Protein AF-A0A2N7K1S6-F1 (afdb_monomer_lite)

Secondary structure (DSSP, 8-state):
-----HHHHHHHHHHHHH-TT--------SS------S-HHHHHHHHHHHHHHHHTHHHHTT--

pLDDT: mean 82.81, std 11.95, range [38.44, 91.81]

Structure (mmCIF, N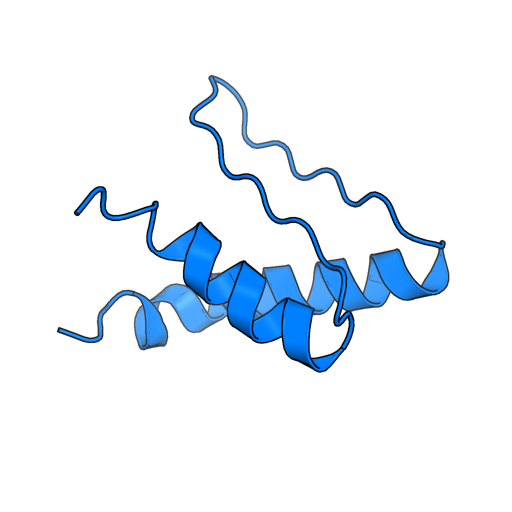/CA/C/O backbone):
data_AF-A0A2N7K1S6-F1
#
_entry.id   AF-A0A2N7K1S6-F1
#
loop_
_atom_site.group_PDB
_atom_site.id
_atom_site.type_symbol
_atom_site.label_atom_id
_atom_site.label_alt_id
_atom_site.label_comp_id
_atom_site.label_asym_id
_atom_site.label_entity_id
_atom_site.label_seq_id
_atom_site.pdbx_PDB_ins_code
_atom_site.Cartn_x
_atom_site.Cartn_y
_atom_site.Cartn_z
_atom_site.occupancy
_atom_site.B_iso_or_equiv
_atom_site.auth_seq_id
_atom_site.auth_comp_id
_atom_site.auth_asym_id
_atom_site.auth_atom_id
_atom_site.pdbx_PDB_model_num
ATOM 1 N N . MET A 1 1 ? -4.414 -11.582 -20.665 1.00 38.97 1 MET A N 1
ATOM 2 C CA . MET A 1 1 ? -5.007 -11.120 -19.392 1.00 38.97 1 MET A CA 1
ATOM 3 C C . MET A 1 1 ? -4.248 -9.861 -19.039 1.00 38.97 1 MET A C 1
ATOM 5 O O . MET A 1 1 ? -3.035 -9.896 -19.152 1.00 38.97 1 MET A O 1
ATOM 9 N N . ALA A 1 2 ? -4.920 -8.732 -18.814 1.00 38.44 2 ALA A N 1
ATOM 10 C CA . ALA A 1 2 ? -4.211 -7.486 -18.534 1.00 38.44 2 ALA A CA 1
ATOM 11 C C . ALA A 1 2 ? -3.545 -7.628 -17.163 1.00 38.44 2 ALA A C 1
ATOM 13 O O . ALA A 1 2 ? -4.247 -7.658 -16.156 1.00 38.44 2 ALA A O 1
ATOM 14 N N . GLU A 1 3 ? -2.226 -7.800 -17.150 1.00 44.53 3 GLU A N 1
ATOM 15 C CA . GLU A 1 3 ? -1.427 -7.773 -15.932 1.00 44.53 3 GLU A CA 1
ATOM 16 C C . GLU A 1 3 ? -1.599 -6.375 -15.337 1.00 44.53 3 GLU A C 1
ATOM 18 O O . GLU A 1 3 ? -1.167 -5.371 -15.911 1.00 44.53 3 GLU A O 1
ATOM 23 N N . GLY A 1 4 ? -2.358 -6.284 -14.243 1.00 56.31 4 GLY A N 1
ATOM 24 C CA . GLY A 1 4 ? -2.383 -5.071 -13.444 1.00 56.31 4 GLY A CA 1
ATOM 25 C C . GLY A 1 4 ? -0.962 -4.781 -12.957 1.00 56.31 4 GLY A C 1
ATOM 26 O O . GLY A 1 4 ? -0.147 -5.698 -12.863 1.00 56.31 4 GLY A O 1
ATOM 27 N N . PRO A 1 5 ? -0.615 -3.518 -12.666 1.00 67.88 5 PRO A N 1
ATOM 28 C CA . PRO A 1 5 ? 0.693 -3.233 -12.095 1.00 67.88 5 PRO A CA 1
ATOM 2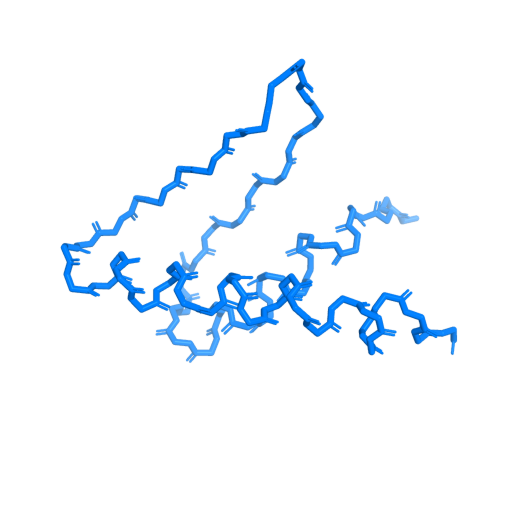9 C C . PRO A 1 5 ? 0.852 -4.064 -10.814 1.00 67.88 5 PRO A C 1
ATOM 31 O O . PRO A 1 5 ? -0.035 -4.006 -9.968 1.00 67.88 5 PRO A O 1
ATOM 34 N N . LEU A 1 6 ? 1.950 -4.820 -10.681 1.00 80.38 6 LEU A N 1
ATOM 35 C CA . LEU A 1 6 ? 2.201 -5.785 -9.588 1.00 80.38 6 LEU A CA 1
ATOM 36 C C . LEU A 1 6 ? 1.915 -5.198 -8.193 1.00 80.38 6 LEU A C 1
ATOM 38 O O . LEU A 1 6 ? 1.357 -5.852 -7.317 1.00 80.38 6 LEU A O 1
ATOM 42 N N . ILE A 1 7 ? 2.207 -3.907 -8.026 1.00 84.25 7 ILE A N 1
ATOM 43 C CA . ILE A 1 7 ? 1.916 -3.139 -6.813 1.00 84.25 7 ILE A CA 1
ATOM 44 C C . ILE A 1 7 ? 0.415 -3.070 -6.471 1.00 84.25 7 ILE A C 1
ATOM 46 O O . ILE A 1 7 ? 0.053 -3.038 -5.301 1.00 84.25 7 ILE A O 1
ATOM 50 N N . ASN A 1 8 ? -0.486 -3.042 -7.454 1.00 87.62 8 ASN A N 1
ATOM 51 C CA . ASN A 1 8 ? -1.927 -2.990 -7.215 1.00 87.62 8 ASN A CA 1
ATOM 52 C C . ASN A 1 8 ? -2.435 -4.290 -6.589 1.00 87.62 8 ASN A C 1
ATOM 54 O O . ASN A 1 8 ? -3.218 -4.224 -5.644 1.00 87.62 8 ASN A O 1
ATOM 58 N N . ASP A 1 9 ? -1.981 -5.440 -7.087 1.00 86.88 9 ASP A N 1
ATOM 59 C CA . ASP A 1 9 ? -2.351 -6.745 -6.539 1.00 86.88 9 ASP A CA 1
ATOM 60 C C . ASP A 1 9 ? -1.746 -6.964 -5.151 1.00 86.88 9 ASP A C 1
ATOM 62 O O . ASP A 1 9 ? -2.459 -7.396 -4.246 1.00 86.88 9 ASP A O 1
ATOM 66 N N . GLU A 1 10 ? -0.486 -6.581 -4.932 1.00 88.81 10 GLU A N 1
ATOM 67 C CA . GLU A 1 10 ? 0.151 -6.724 -3.618 1.00 88.81 10 GLU A CA 1
ATOM 68 C C . GLU A 1 10 ? -0.501 -5.821 -2.559 1.00 88.81 10 GLU A C 1
ATOM 70 O O . GLU A 1 10 ? -0.866 -6.278 -1.470 1.00 88.81 10 GLU A O 1
ATOM 75 N N . LEU A 1 11 ? -0.742 -4.547 -2.890 1.00 88.75 11 LEU A N 1
ATOM 76 C CA . LEU A 1 11 ? -1.460 -3.635 -1.998 1.00 88.75 11 LEU A CA 1
ATOM 77 C C . LEU A 1 11 ? -2.885 -4.121 -1.737 1.00 88.75 11 LEU A C 1
ATOM 79 O O . LEU A 1 11 ? -3.353 -4.054 -0.600 1.00 88.75 11 LEU A O 1
ATOM 83 N N . PHE A 1 12 ? -3.580 -4.624 -2.760 1.00 89.75 12 PHE A N 1
ATOM 84 C CA . PHE A 1 12 ? -4.919 -5.179 -2.596 1.00 89.75 12 PHE A CA 1
ATOM 85 C C . PHE A 1 12 ? -4.902 -6.406 -1.684 1.00 89.75 12 PHE A C 1
ATOM 87 O O . PHE A 1 12 ? -5.692 -6.462 -0.746 1.00 89.75 12 PHE A O 1
ATOM 94 N N . LYS A 1 13 ? -3.974 -7.343 -1.886 1.00 88.44 13 LYS A N 1
ATOM 95 C CA . LYS A 1 13 ? -3.812 -8.552 -1.071 1.00 88.44 13 LYS A CA 1
ATOM 96 C C . LYS A 1 13 ? -3.578 -8.212 0.399 1.00 88.44 13 LYS A C 1
ATOM 98 O O . LYS A 1 13 ? -4.310 -8.708 1.254 1.00 88.44 13 LYS A O 1
ATOM 103 N N . ARG A 1 14 ? -2.623 -7.326 0.699 1.00 89.75 14 ARG A N 1
ATOM 104 C CA . ARG A 1 14 ? -2.310 -6.911 2.079 1.00 89.75 14 ARG A CA 1
ATOM 105 C C . ARG A 1 14 ? -3.464 -6.148 2.726 1.00 89.75 14 ARG A C 1
ATOM 107 O O . ARG A 1 14 ? -3.846 -6.439 3.859 1.00 89.75 14 ARG A O 1
ATOM 114 N N . LEU A 1 15 ? -4.053 -5.188 2.013 1.00 89.44 15 LEU A N 1
ATOM 115 C CA . LEU A 1 15 ? -5.145 -4.383 2.557 1.00 89.44 15 LEU A CA 1
ATOM 116 C C . LEU A 1 15 ? -6.443 -5.184 2.692 1.00 89.44 15 LEU A C 1
ATOM 118 O O . LEU A 1 15 ? -7.189 -4.934 3.634 1.00 89.44 15 LEU A O 1
ATOM 122 N N . SER A 1 16 ? -6.703 -6.161 1.822 1.00 89.19 16 SER A N 1
ATOM 123 C CA . SER A 1 16 ? -7.918 -6.984 1.863 1.00 89.19 16 SER A CA 1
ATOM 124 C C . SER A 1 16 ? -7.995 -7.876 3.103 1.00 89.19 16 SER A C 1
ATOM 126 O O . SER A 1 16 ? -9.101 -8.249 3.492 1.00 89.19 16 SER A O 1
ATOM 128 N N . VAL A 1 17 ? -6.863 -8.200 3.741 1.00 88.25 17 VAL A N 1
ATOM 129 C CA . VAL A 1 17 ? -6.830 -8.960 5.007 1.00 88.25 17 VAL A CA 1
ATOM 130 C C . VAL A 1 17 ? -7.492 -8.175 6.140 1.00 88.25 17 VAL A C 1
ATOM 132 O O . VAL A 1 17 ? -8.215 -8.747 6.951 1.00 88.25 17 VAL A O 1
ATOM 135 N N . MET A 1 18 ? -7.271 -6.860 6.189 1.00 85.81 18 MET A N 1
ATOM 136 C CA . MET A 1 18 ? -7.875 -5.982 7.197 1.00 85.81 18 MET A CA 1
ATOM 137 C C . MET A 1 18 ? -9.185 -5.346 6.734 1.00 85.81 18 MET A C 1
ATOM 139 O O . MET A 1 18 ? -10.085 -5.109 7.537 1.00 85.81 18 MET A O 1
ATOM 143 N N . TYR A 1 19 ? -9.299 -5.067 5.440 1.00 86.06 19 TYR A N 1
ATOM 144 C CA . TYR A 1 19 ? -10.388 -4.308 4.846 1.00 86.06 19 TYR A CA 1
ATOM 145 C C . TYR A 1 19 ? -11.003 -5.112 3.694 1.00 86.06 19 TYR A C 1
ATOM 147 O O . TYR A 1 19 ? -10.620 -4.928 2.539 1.00 86.06 19 TYR A O 1
ATOM 155 N N . PRO A 1 20 ? -12.006 -5.967 3.958 1.00 82.75 20 PRO A N 1
ATOM 156 C CA . PRO A 1 20 ? -12.581 -6.857 2.943 1.00 82.75 20 PRO A CA 1
ATOM 157 C C . PRO A 1 20 ? -13.250 -6.127 1.763 1.00 82.75 20 PRO A C 1
ATOM 159 O O . PRO A 1 20 ? -13.474 -6.725 0.719 1.00 82.75 20 PRO A O 1
ATOM 162 N N . ASN A 1 21 ? -13.556 -4.832 1.908 1.00 86.19 21 ASN A N 1
ATOM 163 C CA . ASN A 1 21 ? -14.128 -3.977 0.859 1.00 86.19 21 ASN A CA 1
ATOM 164 C C . ASN A 1 21 ? -13.136 -2.922 0.334 1.00 86.19 21 ASN A C 1
ATOM 166 O O . ASN A 1 21 ? -13.553 -1.871 -0.165 1.00 86.19 21 ASN A O 1
ATOM 170 N N . VAL A 1 22 ? -11.828 -3.149 0.487 1.00 88.38 22 VAL A N 1
ATOM 171 C CA . VAL A 1 22 ? -10.815 -2.207 0.004 1.00 88.38 22 VAL A CA 1
ATOM 172 C C . VAL A 1 22 ? -10.890 -2.042 -1.513 1.00 88.38 22 VAL A C 1
ATOM 174 O O . VAL A 1 22 ? -11.114 -2.990 -2.261 1.00 88.38 22 VAL A O 1
ATOM 177 N N . LYS A 1 23 ? -10.682 -0.811 -1.981 1.00 87.94 23 LYS A N 1
ATOM 178 C CA . LYS A 1 23 ? -10.498 -0.507 -3.400 1.00 87.94 23 LYS A CA 1
ATOM 179 C C . LYS A 1 23 ? -9.136 0.132 -3.585 1.00 87.94 23 LYS A C 1
ATOM 181 O O . LYS A 1 23 ? -8.919 1.256 -3.139 1.00 87.94 23 LYS A O 1
ATOM 186 N N . VAL A 1 24 ? -8.241 -0.582 -4.257 1.00 87.81 24 VAL A N 1
ATOM 187 C CA . VAL A 1 24 ? -6.924 -0.070 -4.639 1.00 87.81 24 VAL A CA 1
ATOM 188 C C . VAL A 1 24 ? -6.986 0.372 -6.093 1.00 87.81 24 VAL A C 1
ATOM 190 O O . VAL A 1 24 ? -7.618 -0.272 -6.932 1.00 87.81 24 VAL A O 1
ATOM 193 N N . ARG A 1 25 ? -6.389 1.528 -6.381 1.00 86.50 25 ARG A N 1
ATOM 194 C CA . ARG A 1 25 ? -6.285 2.043 -7.741 1.00 86.50 25 ARG A CA 1
ATOM 195 C C . ARG A 1 25 ? -4.940 2.711 -7.934 1.00 86.50 25 ARG A C 1
ATOM 197 O O . ARG A 1 25 ? -4.733 3.829 -7.473 1.00 86.50 25 ARG A O 1
ATOM 204 N N . VAL A 1 26 ? -4.078 2.054 -8.691 1.00 85.62 26 VAL A N 1
ATOM 205 C CA . VAL A 1 26 ? -2.792 2.610 -9.110 1.00 85.62 26 VAL A CA 1
ATOM 206 C C . VAL A 1 26 ? -2.954 3.254 -10.485 1.00 85.62 26 VAL A C 1
ATOM 208 O O . VAL A 1 26 ? -3.595 2.697 -11.378 1.00 85.62 26 VAL A O 1
ATOM 211 N N . ARG A 1 27 ? -2.419 4.464 -10.653 1.00 84.25 27 ARG A N 1
ATOM 212 C CA . ARG A 1 27 ? -2.374 5.157 -11.944 1.00 84.25 27 ARG A CA 1
ATOM 213 C C . ARG A 1 27 ? -0.992 5.749 -12.160 1.00 84.25 27 ARG A C 1
ATOM 215 O O . ARG A 1 27 ? -0.395 6.262 -11.221 1.00 84.25 27 ARG A O 1
ATOM 222 N N . TYR A 1 28 ? -0.541 5.749 -13.408 1.00 83.88 28 TYR A N 1
ATOM 223 C CA . TYR A 1 28 ? 0.619 6.534 -13.809 1.00 83.88 28 TYR A CA 1
ATOM 224 C C . TYR A 1 28 ? 0.241 8.015 -13.823 1.00 83.88 28 TYR A C 1
ATOM 226 O O . TYR A 1 28 ? -0.786 8.402 -14.386 1.00 83.88 28 TYR A O 1
ATOM 234 N N . GLY A 1 29 ? 1.062 8.836 -13.185 1.00 82.31 29 GLY A N 1
ATOM 235 C CA . GLY A 1 29 ? 0.886 10.277 -13.109 1.00 82.31 29 GLY A CA 1
ATOM 236 C C . GLY A 1 29 ? 2.237 10.972 -13.106 1.00 82.31 29 GLY A C 1
ATOM 237 O O . GLY A 1 29 ? 3.275 10.341 -12.930 1.00 82.31 29 GLY A O 1
ATOM 238 N N . THR A 1 30 ? 2.223 12.286 -13.302 1.00 82.69 30 THR A N 1
ATOM 239 C CA . THR A 1 30 ? 3.427 13.128 -13.257 1.00 82.69 30 THR A CA 1
ATOM 240 C C . THR A 1 30 ? 3.955 13.353 -11.844 1.00 82.69 30 THR A C 1
ATOM 242 O O . THR A 1 30 ? 5.078 13.822 -11.696 1.00 82.69 30 THR A O 1
ATOM 245 N N . ASN A 1 31 ? 3.168 13.037 -10.813 1.00 82.94 31 ASN A N 1
ATOM 246 C CA . ASN A 1 31 ? 3.539 13.244 -9.420 1.00 82.94 31 ASN A CA 1
ATOM 247 C C . ASN A 1 31 ? 3.248 11.993 -8.583 1.00 82.94 31 ASN A C 1
ATOM 249 O O . ASN A 1 31 ? 2.280 11.281 -8.854 1.00 82.94 31 ASN A O 1
ATOM 253 N N . ASN A 1 32 ? 4.067 11.748 -7.558 1.00 84.50 32 ASN A N 1
ATOM 254 C CA . ASN A 1 32 ? 3.860 10.638 -6.629 1.00 84.50 32 ASN A CA 1
ATOM 255 C C . ASN A 1 32 ? 2.900 11.075 -5.515 1.00 84.50 32 ASN A C 1
ATOM 257 O O . ASN A 1 32 ? 3.274 11.855 -4.639 1.00 84.50 32 ASN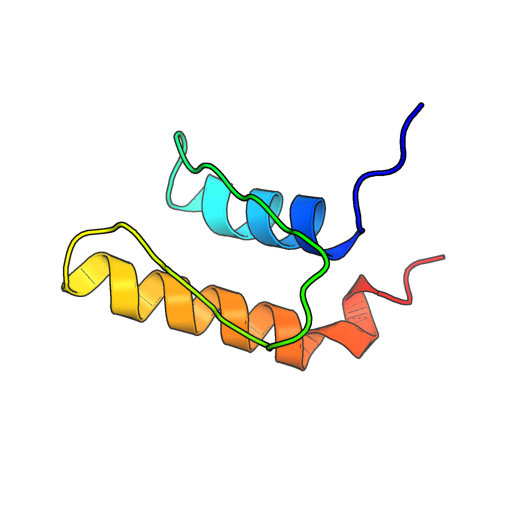 A O 1
ATOM 261 N N . GLN A 1 33 ? 1.654 10.608 -5.569 1.00 85.38 33 GLN A N 1
ATOM 262 C CA . GLN A 1 33 ? 0.615 10.973 -4.611 1.00 85.38 33 GLN A CA 1
ATOM 263 C C . GLN A 1 33 ? -0.086 9.724 -4.076 1.00 85.38 33 GLN A C 1
ATOM 265 O O . GLN A 1 33 ? -0.560 8.892 -4.847 1.00 85.38 33 GLN A O 1
ATOM 270 N N . LEU A 1 34 ? -0.197 9.636 -2.747 1.00 86.06 34 LEU A N 1
ATOM 271 C CA . LEU A 1 34 ? -0.943 8.593 -2.051 1.00 86.06 34 LEU A CA 1
ATOM 272 C C . LEU A 1 34 ? -2.156 9.199 -1.337 1.00 86.06 34 LEU A C 1
ATOM 274 O O . LEU A 1 34 ? -2.017 10.016 -0.426 1.00 86.06 34 LEU A O 1
ATOM 278 N N . GLU A 1 35 ? -3.354 8.768 -1.729 1.00 87.31 35 GLU A N 1
ATOM 279 C CA . GLU A 1 35 ? -4.610 9.161 -1.090 1.00 87.31 35 GLU A CA 1
ATOM 280 C C . GLU A 1 35 ? -5.290 7.950 -0.450 1.00 87.31 35 GLU A C 1
ATOM 282 O O . GLU A 1 35 ? -5.618 6.973 -1.119 1.00 87.31 35 GLU A O 1
ATOM 287 N N . ILE A 1 36 ? -5.530 8.030 0.861 1.00 87.19 36 ILE A N 1
ATOM 288 C CA . ILE A 1 36 ? -6.210 6.985 1.631 1.00 87.19 36 ILE A CA 1
ATOM 289 C C . ILE A 1 36 ? -7.533 7.547 2.145 1.00 87.19 36 ILE A C 1
ATOM 291 O O . ILE A 1 36 ? -7.553 8.441 2.999 1.00 87.19 36 ILE A O 1
ATOM 295 N N . PHE A 1 37 ? -8.631 6.989 1.642 1.00 87.25 37 PHE A N 1
ATOM 296 C CA . PHE A 1 37 ? -9.991 7.306 2.065 1.00 87.25 37 PHE A CA 1
ATOM 297 C C . PHE A 1 37 ? -10.445 6.307 3.137 1.00 87.25 37 PHE A C 1
ATOM 299 O O . PHE A 1 37 ? -11.074 5.299 2.831 1.00 87.25 37 PHE A O 1
ATOM 306 N N . ALA A 1 38 ? -10.095 6.576 4.396 1.00 85.81 38 ALA A N 1
ATOM 307 C CA . ALA A 1 38 ? -10.481 5.769 5.556 1.00 85.81 38 ALA A CA 1
ATOM 308 C C . ALA A 1 38 ? -10.668 6.656 6.802 1.00 85.81 38 ALA A C 1
ATOM 310 O O . ALA A 1 38 ? -10.346 7.852 6.768 1.00 85.81 38 ALA A O 1
ATOM 311 N N . LYS A 1 39 ? -11.175 6.100 7.915 1.00 87.38 39 LYS A N 1
ATOM 312 C CA . LYS A 1 39 ? -11.241 6.845 9.187 1.00 87.38 39 LYS A CA 1
ATOM 313 C C . LYS A 1 39 ? -9.829 7.183 9.682 1.00 87.38 39 LYS A C 1
ATOM 315 O O . LYS A 1 39 ? -8.850 6.568 9.271 1.00 87.38 39 LYS A O 1
ATOM 320 N N . LYS A 1 40 ? -9.710 8.169 10.580 1.00 83.75 40 LYS A N 1
ATOM 321 C CA . LYS A 1 40 ? -8.411 8.669 11.080 1.00 83.75 40 LYS A CA 1
ATOM 322 C C . LYS A 1 40 ? -7.487 7.555 11.593 1.00 83.75 40 LYS A C 1
ATOM 324 O O . LYS A 1 40 ? -6.303 7.568 11.264 1.00 83.75 40 LYS A O 1
ATOM 329 N N . ASP A 1 41 ? -8.026 6.613 12.359 1.00 84.75 41 ASP A N 1
ATOM 330 C CA . ASP A 1 41 ? -7.276 5.476 12.902 1.00 84.75 41 ASP A CA 1
ATOM 331 C C . ASP A 1 41 ? -6.870 4.476 11.813 1.00 84.75 41 ASP A C 1
ATOM 333 O O . ASP A 1 41 ? -5.705 4.101 11.708 1.00 84.75 41 ASP A O 1
ATOM 337 N N . GLU A 1 42 ? -7.803 4.130 10.925 1.00 87.06 42 GLU A N 1
ATOM 338 C CA . GLU A 1 42 ? -7.577 3.209 9.804 1.00 87.06 42 GLU A CA 1
ATOM 339 C C . GLU A 1 42 ? -6.549 3.757 8.809 1.00 87.06 42 GLU A C 1
ATOM 341 O O . GLU A 1 42 ? -5.732 3.005 8.280 1.00 87.06 42 GLU A O 1
ATOM 346 N N . LYS A 1 43 ? -6.537 5.080 8.597 1.00 88.62 43 LYS A N 1
ATOM 347 C CA . LYS A 1 43 ? -5.589 5.756 7.709 1.00 88.62 43 LYS A CA 1
ATOM 348 C C . LYS A 1 43 ? -4.148 5.548 8.159 1.00 88.62 43 LYS A C 1
ATOM 350 O O . LYS A 1 43 ? -3.303 5.279 7.314 1.00 88.62 43 LYS A O 1
ATOM 355 N N . LYS A 1 44 ? -3.860 5.648 9.463 1.00 89.19 44 LYS A N 1
ATOM 356 C CA . LYS A 1 44 ? -2.504 5.402 9.984 1.00 89.19 44 LYS A CA 1
ATOM 357 C C . LYS A 1 44 ? -2.073 3.964 9.727 1.00 89.19 44 LYS A C 1
ATOM 359 O O . LYS A 1 44 ? -0.959 3.734 9.270 1.00 89.19 44 LYS A O 1
ATOM 364 N N . THR A 1 45 ? -2.965 3.014 9.986 1.00 89.69 45 THR A N 1
ATOM 365 C CA . THR A 1 45 ? -2.654 1.597 9.812 1.00 89.69 45 THR A CA 1
ATOM 366 C C . THR A 1 45 ? -2.489 1.225 8.342 1.00 89.69 45 THR A C 1
ATOM 368 O O . THR A 1 45 ? -1.537 0.535 7.998 1.00 89.69 45 THR A O 1
ATOM 371 N N . ALA A 1 46 ? -3.360 1.725 7.462 1.00 89.00 46 ALA A N 1
ATOM 372 C CA . ALA A 1 46 ? -3.237 1.532 6.020 1.00 89.00 46 ALA A CA 1
ATOM 373 C C . ALA A 1 46 ? -1.936 2.141 5.480 1.00 89.00 46 ALA A C 1
ATOM 375 O O . ALA A 1 46 ? -1.257 1.499 4.688 1.00 89.00 46 ALA A O 1
ATOM 376 N N . ASN A 1 47 ? -1.555 3.336 5.948 1.00 90.75 47 ASN A N 1
ATOM 377 C CA . ASN A 1 47 ? -0.299 3.963 5.543 1.00 90.75 47 ASN A CA 1
ATOM 378 C C . ASN A 1 47 ? 0.909 3.111 5.946 1.00 90.75 47 ASN A C 1
ATOM 380 O O . ASN A 1 47 ? 1.801 2.906 5.134 1.00 90.75 47 ASN A O 1
ATOM 384 N N . ARG A 1 48 ? 0.891 2.547 7.162 1.00 91.81 48 ARG A N 1
ATOM 385 C CA . ARG A 1 48 ? 1.948 1.645 7.633 1.00 91.81 48 ARG A CA 1
ATOM 386 C C . ARG A 1 48 ? 2.054 0.378 6.780 1.00 91.81 48 ARG A C 1
ATOM 388 O O . ARG A 1 48 ? 3.152 0.026 6.386 1.00 91.81 48 ARG A O 1
ATOM 395 N N . ILE A 1 49 ? 0.926 -0.247 6.429 1.00 90.25 49 ILE A N 1
ATOM 396 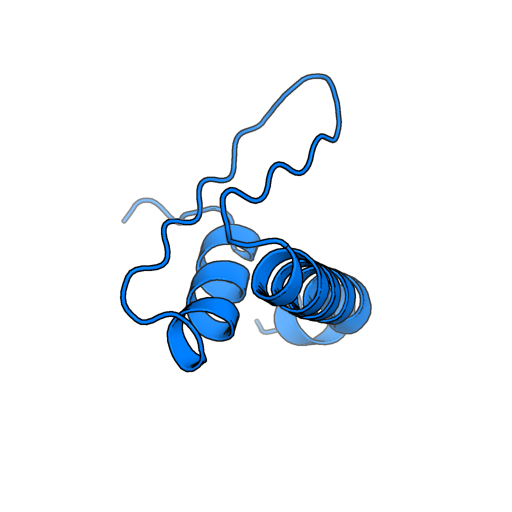C CA .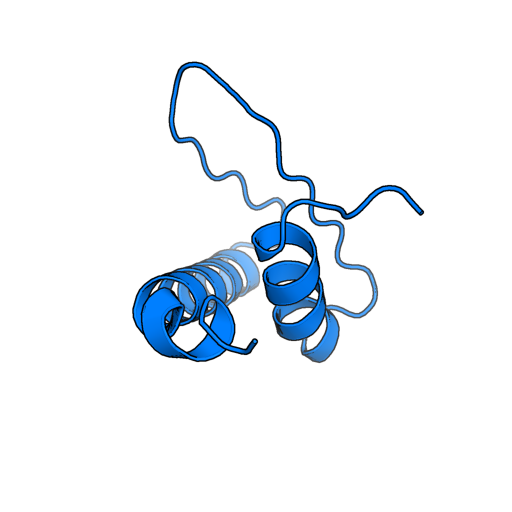 ILE A 1 49 ? 0.902 -1.432 5.549 1.00 90.25 49 ILE A CA 1
ATOM 397 C C . ILE A 1 49 ? 1.493 -1.110 4.173 1.00 90.25 49 ILE A C 1
ATOM 399 O O . ILE A 1 49 ? 2.225 -1.920 3.610 1.00 90.25 49 ILE A O 1
ATOM 403 N N . ILE A 1 50 ? 1.153 0.057 3.622 1.00 89.69 50 ILE A N 1
ATOM 404 C CA . ILE A 1 50 ? 1.671 0.503 2.329 1.00 89.69 50 ILE A CA 1
ATOM 405 C C . ILE A 1 50 ? 3.181 0.731 2.434 1.00 89.69 50 ILE A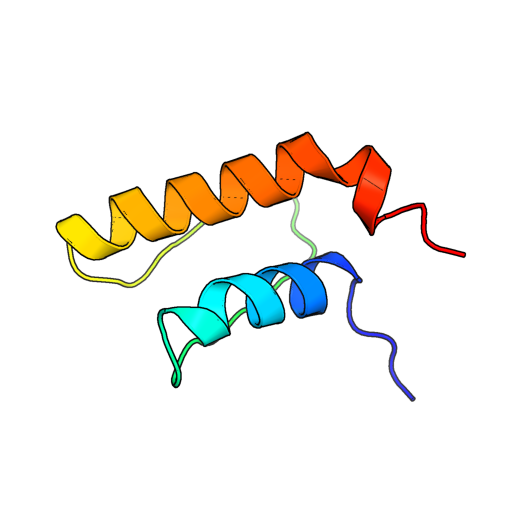 C 1
ATOM 407 O O . ILE A 1 50 ? 3.915 0.214 1.605 1.00 89.69 50 ILE A O 1
ATOM 411 N N . GLU A 1 51 ? 3.658 1.436 3.459 1.00 90.94 51 GLU A N 1
ATOM 412 C CA . GLU A 1 51 ? 5.096 1.634 3.688 1.00 90.94 51 GLU A CA 1
ATOM 413 C C . GLU A 1 51 ? 5.851 0.309 3.853 1.00 90.94 51 GLU A C 1
ATOM 415 O O . GLU A 1 51 ? 6.902 0.137 3.246 1.00 90.94 51 GLU A O 1
ATOM 420 N N . GLU A 1 52 ? 5.305 -0.644 4.613 1.00 90.94 52 GLU A N 1
ATOM 421 C CA . GLU A 1 52 ? 5.864 -1.995 4.747 1.00 90.94 52 GLU A CA 1
ATOM 422 C C . GLU A 1 52 ? 5.925 -2.698 3.382 1.00 90.94 52 GLU A C 1
ATOM 424 O O . GLU A 1 52 ? 6.982 -3.186 2.998 1.00 90.94 52 GLU A O 1
ATOM 429 N N . ALA A 1 53 ? 4.860 -2.625 2.574 1.00 88.75 53 ALA A N 1
ATOM 430 C CA . ALA A 1 53 ? 4.875 -3.157 1.211 1.00 88.75 53 ALA A CA 1
ATOM 431 C C . ALA A 1 53 ? 5.950 -2.501 0.337 1.00 88.75 53 ALA A C 1
ATOM 433 O O . ALA A 1 53 ? 6.639 -3.191 -0.399 1.00 88.75 53 ALA A O 1
ATOM 434 N N . PHE A 1 54 ? 6.151 -1.189 0.415 1.00 88.00 54 PHE A N 1
ATOM 435 C CA . PHE A 1 54 ? 7.217 -0.542 -0.353 1.00 88.00 54 PHE A CA 1
ATOM 436 C C . PHE A 1 54 ? 8.622 -0.897 0.156 1.00 88.00 54 PHE A C 1
ATOM 438 O O . PHE A 1 54 ? 9.528 -1.038 -0.658 1.00 88.00 54 PHE A O 1
ATOM 445 N N . ASN A 1 55 ? 8.811 -1.070 1.465 1.00 90.44 55 ASN A N 1
ATOM 446 C CA . ASN A 1 55 ? 10.096 -1.488 2.032 1.00 90.44 55 ASN A CA 1
ATOM 447 C C . ASN A 1 55 ? 10.442 -2.941 1.683 1.00 90.44 55 ASN A C 1
ATOM 449 O O . ASN A 1 55 ? 11.604 -3.257 1.465 1.00 90.44 55 ASN A O 1
ATOM 453 N N . GLU A 1 56 ? 9.439 -3.812 1.602 1.00 88.69 56 GLU A N 1
ATOM 454 C CA . GLU A 1 56 ? 9.586 -5.213 1.196 1.00 88.69 56 GLU A CA 1
ATOM 455 C C . GLU A 1 56 ? 9.553 -5.387 -0.334 1.00 88.69 56 GLU A C 1
ATOM 457 O O . GLU A 1 56 ? 9.463 -6.514 -0.818 1.00 88.69 56 GLU A O 1
ATOM 462 N N . ALA A 1 57 ? 9.595 -4.296 -1.114 1.00 86.88 57 ALA A N 1
ATOM 463 C CA . ALA A 1 57 ? 9.515 -4.349 -2.575 1.00 86.88 57 ALA A CA 1
ATOM 464 C C . ALA A 1 57 ? 10.566 -5.273 -3.185 1.00 86.88 57 ALA A C 1
ATOM 466 O O . ALA A 1 57 ? 10.232 -6.026 -4.089 1.00 86.88 57 ALA A O 1
ATOM 467 N N . ASP A 1 58 ? 11.787 -5.304 -2.656 1.00 84.69 58 ASP A N 1
ATOM 468 C CA . ASP A 1 58 ? 12.814 -6.237 -3.124 1.00 84.69 58 ASP A CA 1
ATOM 469 C C . ASP A 1 58 ? 12.403 -7.717 -2.970 1.00 84.69 58 ASP A C 1
ATOM 471 O O . ASP A 1 58 ? 12.808 -8.548 -3.776 1.00 84.69 58 ASP A O 1
ATOM 475 N N . GLU A 1 59 ? 11.566 -8.070 -1.989 1.00 83.44 59 GLU A N 1
ATOM 476 C CA . GLU A 1 59 ? 11.147 -9.457 -1.749 1.00 83.44 59 GLU A CA 1
ATOM 477 C C . GLU A 1 59 ? 9.953 -9.884 -2.604 1.00 83.44 59 GLU A C 1
ATOM 479 O O . GLU A 1 59 ? 9.957 -10.996 -3.134 1.00 83.44 59 GLU A O 1
ATOM 484 N N . TRP A 1 60 ? 8.924 -9.040 -2.745 1.00 82.94 60 TRP A N 1
ATOM 485 C CA . TRP A 1 60 ? 7.713 -9.411 -3.497 1.00 82.94 60 TRP A CA 1
ATOM 486 C C . TRP A 1 60 ? 7.749 -8.999 -4.971 1.00 82.94 60 TRP A C 1
ATOM 488 O O . TRP A 1 60 ? 7.044 -9.605 -5.775 1.00 82.94 60 TRP A O 1
ATOM 498 N N . LEU A 1 61 ? 8.559 -8.006 -5.356 1.00 79.88 61 LEU A N 1
ATOM 499 C CA . LEU A 1 61 ? 8.692 -7.576 -6.756 1.00 79.88 61 LEU A CA 1
ATOM 500 C C . LEU A 1 61 ? 9.605 -8.506 -7.567 1.00 79.88 61 LEU A C 1
ATOM 502 O O . LEU A 1 61 ? 9.459 -8.576 -8.784 1.00 79.88 61 LEU A O 1
ATOM 506 N N . LEU A 1 62 ? 10.535 -9.204 -6.906 1.00 74.19 62 LEU A N 1
ATOM 507 C CA . LEU A 1 62 ? 11.505 -10.115 -7.528 1.00 74.19 62 LEU A CA 1
ATOM 508 C C . LEU A 1 62 ? 11.076 -11.593 -7.495 1.00 74.19 62 LEU A C 1
ATOM 510 O O . LEU A 1 62 ? 11.882 -12.459 -7.831 1.00 74.19 62 LEU A O 1
ATOM 514 N N . GLN A 1 63 ? 9.841 -11.909 -7.085 1.00 62.91 63 GLN A N 1
ATOM 515 C CA . GLN A 1 63 ? 9.321 -13.276 -7.208 1.00 62.91 63 GLN A CA 1
ATOM 516 C C . GLN A 1 63 ? 9.004 -13.578 -8.682 1.00 62.91 63 GLN A C 1
ATOM 518 O O . GLN A 1 63 ? 7.879 -13.367 -9.131 1.00 62.91 63 GLN A O 1
ATOM 523 N N . GLU A 1 64 ? 10.028 -14.013 -9.426 1.00 50.72 64 GLU A N 1
ATOM 524 C CA . GLU A 1 64 ? 9.907 -14.696 -10.729 1.00 50.72 64 GLU A CA 1
ATOM 525 C C . GLU A 1 64 ? 9.217 -16.064 -10.607 1.00 50.72 64 GLU A C 1
ATOM 527 O O . GLU A 1 64 ? 9.529 -16.820 -9.653 1.00 50.72 64 GLU A O 1
#

Sequence (64 aa):
MAEGPLINDELFKRLSVMYPNVKVRVRYGTNNQLEIFAKKDEKKTANRIIEEAFNEADEWLLQE

InterPro domains:
  IPR010391 DNA damage-inducible protein DinI-like [PF06183] (7-61)
  IPR010391 DNA damage-inducible protein DinI-like [PTHR36572] (6-64)
  IPR036687 DinI-like superfamily [G3DSA:3.30.910.10] (3-64)
  IPR036687 DinI-like superfamily [SSF54857] (5-62)

Organism: NCBI:txid136468

Radius of gyration: 12.23 Å; chains: 1; bounding box: 27×28×32 Å

Foldseek 3Di:
DPPDDLLQVQLCVQVCVVPVPDDGDDDDDPDDDDDDDDPPVVVVVSVVSSVVCVVCCVPSVPPD